Protein AF-A0A4Y3QFR0-F1 (afdb_monomer_lite)

Organism: Microbacterium testaceum (NCBI:txid2033)

pLDDT: mean 71.49, std 19.75, range [36.66, 92.75]

Structure (mmCIF, N/CA/C/O backbone):
data_AF-A0A4Y3QFR0-F1
#
_entry.id   AF-A0A4Y3QFR0-F1
#
loop_
_atom_site.group_PDB
_atom_site.id
_atom_site.type_symbol
_atom_site.label_atom_id
_atom_site.label_alt_id
_atom_site.label_comp_id
_atom_site.label_asym_id
_atom_site.label_entity_id
_atom_site.label_seq_id
_atom_site.pdbx_PDB_ins_code
_atom_site.Cartn_x
_atom_site.Cartn_y
_atom_site.Cartn_z
_atom_site.occupancy
_atom_site.B_iso_or_equiv
_atom_site.auth_seq_id
_atom_site.auth_comp_id
_atom_site.auth_asym_id
_atom_site.auth_atom_id
_atom_site.pdbx_PDB_model_num
ATOM 1 N N . MET A 1 1 ? -4.589 -50.375 -26.317 1.00 42.09 1 MET A N 1
ATOM 2 C CA . MET A 1 1 ? -3.559 -49.347 -26.59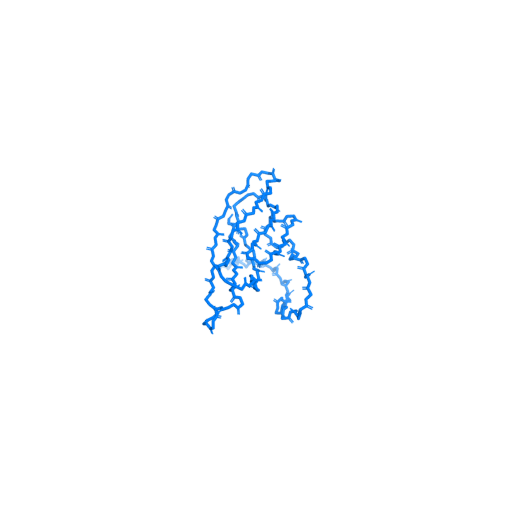4 1.00 42.09 1 MET A CA 1
ATOM 3 C C . MET A 1 1 ? -3.791 -48.160 -25.670 1.00 42.09 1 MET A C 1
ATOM 5 O O . MET A 1 1 ? -4.844 -47.549 -25.745 1.00 42.09 1 MET A O 1
ATOM 9 N N . ILE A 1 2 ? -2.853 -47.882 -24.762 1.00 47.25 2 ILE A N 1
ATOM 10 C CA . ILE A 1 2 ? -2.937 -46.823 -23.744 1.00 47.25 2 ILE A CA 1
ATOM 11 C C . ILE A 1 2 ? -1.865 -45.780 -24.071 1.00 47.25 2 ILE A C 1
ATOM 13 O O . ILE A 1 2 ? -0.695 -46.135 -24.188 1.00 47.25 2 ILE A O 1
ATOM 17 N N . ARG A 1 3 ? -2.233 -44.499 -24.173 1.00 46.22 3 ARG A N 1
ATOM 18 C CA . ARG A 1 3 ? -1.283 -43.383 -24.044 1.00 46.22 3 ARG A CA 1
ATOM 19 C C . ARG A 1 3 ? -1.835 -42.377 -23.040 1.00 46.22 3 ARG A C 1
ATOM 21 O O . ARG A 1 3 ? -2.674 -41.547 -23.367 1.00 46.22 3 ARG A O 1
ATOM 28 N N . LYS A 1 4 ? -1.353 -42.492 -21.802 1.00 45.19 4 LYS A N 1
ATOM 29 C CA . LYS A 1 4 ? -1.489 -41.486 -20.745 1.00 45.19 4 LYS A CA 1
ATOM 30 C C . LYS A 1 4 ? -0.599 -40.292 -21.111 1.00 45.19 4 LYS A C 1
ATOM 32 O O . LYS A 1 4 ? 0.593 -40.484 -21.330 1.00 45.19 4 LYS A O 1
ATOM 37 N N . LYS A 1 5 ? -1.145 -39.076 -21.148 1.00 46.41 5 LYS A N 1
ATOM 38 C CA . LYS A 1 5 ? -0.359 -37.836 -21.057 1.00 46.41 5 LYS A CA 1
ATOM 39 C C . LYS A 1 5 ? -0.641 -37.215 -19.692 1.00 46.41 5 LYS A C 1
ATOM 41 O O . LYS A 1 5 ? -1.600 -36.475 -19.522 1.00 46.41 5 LYS A O 1
ATOM 46 N N . LEU A 1 6 ? 0.169 -37.603 -18.711 1.00 49.69 6 LEU A N 1
ATOM 47 C CA . LEU A 1 6 ? 0.294 -36.913 -17.432 1.00 49.69 6 LEU A CA 1
ATOM 48 C C . LEU A 1 6 ? 1.244 -35.736 -17.659 1.00 49.69 6 LEU A C 1
ATOM 50 O O . LEU A 1 6 ? 2.457 -35.923 -17.692 1.00 49.69 6 LEU A O 1
ATOM 54 N N . SER A 1 7 ? 0.699 -34.537 -17.847 1.00 43.78 7 SER A N 1
ATOM 55 C CA . SER A 1 7 ? 1.485 -33.314 -17.685 1.00 43.78 7 SER A CA 1
ATOM 56 C C . SER A 1 7 ? 1.527 -32.983 -16.200 1.00 43.78 7 SER A C 1
ATOM 58 O O . SER A 1 7 ? 0.636 -32.334 -15.663 1.00 43.78 7 SER A O 1
ATOM 60 N N . ALA A 1 8 ? 2.566 -33.486 -15.540 1.00 45.91 8 ALA A N 1
ATOM 61 C CA . ALA A 1 8 ? 3.007 -32.987 -14.254 1.00 45.91 8 ALA A CA 1
ATOM 62 C C . ALA A 1 8 ? 3.793 -31.694 -14.497 1.00 45.91 8 ALA A C 1
ATOM 64 O O . ALA A 1 8 ? 4.887 -31.727 -15.053 1.00 45.91 8 ALA A O 1
ATOM 65 N N . VAL A 1 9 ? 3.241 -30.561 -14.073 1.00 44.34 9 VAL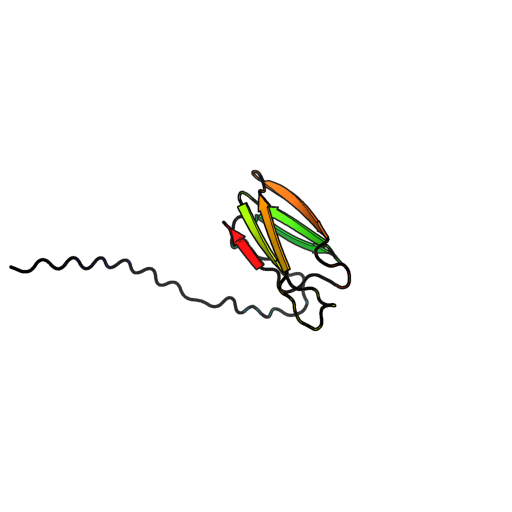 A N 1
ATOM 66 C CA . VAL A 1 9 ? 4.051 -29.393 -13.725 1.00 44.34 9 VAL A CA 1
ATOM 67 C C . VAL A 1 9 ? 3.767 -29.114 -12.263 1.00 44.34 9 VAL A C 1
ATOM 69 O O . VAL A 1 9 ? 2.789 -28.470 -11.893 1.00 44.34 9 VAL A O 1
ATOM 72 N N . ALA A 1 10 ? 4.615 -29.704 -11.430 1.00 45.00 10 ALA A N 1
ATOM 73 C CA . ALA A 1 10 ? 4.775 -29.300 -10.054 1.00 45.00 10 ALA A CA 1
ATOM 74 C C . ALA A 1 10 ? 5.458 -27.929 -10.047 1.00 45.00 10 ALA A C 1
ATOM 76 O O . ALA A 1 10 ? 6.591 -27.806 -10.503 1.00 45.00 10 ALA A O 1
ATOM 77 N N . VAL A 1 11 ? 4.791 -26.925 -9.488 1.00 45.88 11 VAL A N 1
ATOM 78 C CA . VAL A 1 11 ? 5.482 -25.843 -8.784 1.00 45.88 11 VAL A CA 1
ATOM 79 C C . VAL A 1 11 ? 4.761 -25.674 -7.457 1.00 45.88 11 VAL A C 1
ATOM 81 O O . VAL A 1 11 ? 3.779 -24.950 -7.329 1.00 45.88 11 VAL A O 1
ATOM 84 N N . ALA A 1 12 ? 5.223 -26.444 -6.478 1.00 46.41 12 ALA A N 1
ATOM 85 C CA . ALA A 1 12 ? 4.979 -26.156 -5.083 1.00 46.41 12 ALA A CA 1
ATOM 86 C C . ALA A 1 12 ? 5.989 -25.089 -4.652 1.00 46.41 12 ALA A C 1
ATOM 88 O O . ALA A 1 12 ? 7.185 -25.359 -4.602 1.00 46.41 12 ALA A O 1
ATOM 89 N N . THR A 1 13 ? 5.502 -23.909 -4.293 1.00 45.75 13 THR A N 1
ATOM 90 C CA . THR A 1 13 ? 6.172 -23.048 -3.317 1.00 45.75 13 THR A CA 1
ATOM 91 C C . THR A 1 13 ? 5.104 -22.450 -2.422 1.00 45.75 13 THR A C 1
ATOM 93 O O . THR A 1 13 ? 4.295 -21.612 -2.811 1.00 45.75 13 THR A O 1
ATOM 96 N N . ALA A 1 14 ? 5.082 -22.994 -1.213 1.00 38.50 14 ALA A N 1
ATOM 97 C CA . ALA A 1 14 ? 4.359 -22.485 -0.077 1.00 38.50 14 ALA A CA 1
ATOM 98 C C . ALA A 1 14 ? 4.910 -21.118 0.353 1.00 38.50 14 ALA A C 1
ATOM 100 O O . ALA A 1 14 ? 6.072 -20.796 0.118 1.00 38.50 14 ALA A O 1
ATOM 101 N N . VAL A 1 15 ? 4.075 -20.374 1.067 1.00 40.84 15 VAL A N 1
ATOM 102 C CA . VAL A 1 15 ? 4.295 -19.897 2.443 1.00 40.84 15 VAL A CA 1
ATOM 103 C C . VAL A 1 15 ? 3.609 -18.543 2.605 1.00 40.84 15 VAL A C 1
ATOM 105 O O . VAL A 1 15 ? 3.737 -17.627 1.800 1.00 40.84 15 VAL A O 1
ATOM 108 N N . LEU A 1 16 ? 2.831 -18.490 3.681 1.00 46.44 16 LEU A N 1
ATOM 109 C CA . LEU A 1 16 ? 2.057 -17.384 4.199 1.00 46.44 16 LEU A CA 1
ATOM 110 C C . LEU A 1 16 ? 2.773 -16.031 4.092 1.00 46.44 16 LEU A C 1
ATOM 112 O O . LEU A 1 16 ? 3.874 -15.858 4.603 1.00 46.44 16 LEU A O 1
ATOM 116 N N . ALA A 1 17 ? 2.042 -15.028 3.619 1.00 41.38 17 ALA A N 1
ATOM 117 C CA . ALA A 1 17 ? 2.216 -13.656 4.078 1.00 41.38 17 ALA A CA 1
ATOM 118 C C . ALA A 1 17 ? 0.931 -13.201 4.786 1.00 41.38 17 ALA A C 1
ATOM 120 O O . ALA A 1 17 ? 0.346 -12.171 4.469 1.00 41.38 17 ALA A O 1
ATOM 121 N N . ALA A 1 18 ? 0.497 -13.976 5.787 1.00 42.31 18 ALA A N 1
ATOM 122 C CA . ALA A 1 18 ? -0.308 -13.450 6.888 1.00 42.31 18 ALA A CA 1
ATOM 123 C C . ALA A 1 18 ? 0.614 -12.598 7.781 1.00 42.31 18 ALA A C 1
ATOM 125 O O . ALA A 1 18 ? 0.936 -12.949 8.910 1.00 42.31 18 ALA A O 1
ATOM 126 N N . GLY A 1 19 ? 1.119 -11.501 7.219 1.00 36.78 19 GLY A N 1
ATOM 127 C CA . GLY A 1 19 ? 1.925 -10.513 7.917 1.00 36.78 19 GLY A CA 1
ATOM 128 C C . GLY A 1 19 ? 1.014 -9.481 8.559 1.00 36.78 19 GLY A C 1
ATOM 129 O O . GLY A 1 19 ? 0.905 -8.361 8.070 1.00 36.78 19 GLY A O 1
ATOM 130 N N . LEU A 1 20 ? 0.365 -9.848 9.665 1.00 48.88 20 LEU A N 1
ATOM 131 C CA . LEU A 1 20 ? -0.084 -8.877 10.663 1.00 48.88 20 LEU A CA 1
ATOM 132 C C . LEU A 1 20 ? 1.172 -8.313 11.339 1.00 48.88 20 LEU A C 1
ATOM 134 O O . LEU A 1 20 ? 1.544 -8.717 12.435 1.00 48.88 20 LEU A O 1
ATOM 138 N N . VAL A 1 21 ? 1.878 -7.417 10.650 1.00 40.12 21 VAL A N 1
ATOM 139 C CA . VAL A 1 21 ? 2.998 -6.686 11.242 1.00 40.12 21 VAL A CA 1
ATOM 140 C C . VAL A 1 21 ? 2.475 -5.422 11.903 1.00 40.12 21 VAL A C 1
ATOM 142 O O . VAL A 1 21 ? 1.851 -4.557 11.282 1.00 40.12 21 VAL A O 1
ATOM 145 N N . GLY A 1 22 ? 2.698 -5.394 13.216 1.00 38.50 22 GLY A N 1
ATOM 146 C CA . GLY A 1 22 ? 2.441 -4.280 14.102 1.00 38.50 22 GLY A CA 1
ATOM 147 C C . GLY A 1 22 ? 3.125 -2.994 13.651 1.00 38.50 22 GLY A C 1
ATOM 148 O O . GLY A 1 22 ? 3.975 -2.963 12.764 1.00 38.50 22 GLY A O 1
ATOM 149 N N . PHE A 1 23 ? 2.673 -1.917 14.278 1.00 49.47 23 PHE A N 1
ATOM 150 C CA . PHE A 1 23 ? 3.083 -0.538 14.068 1.00 49.47 23 PHE A CA 1
ATOM 151 C C . PHE A 1 23 ? 4.598 -0.399 13.862 1.00 49.47 23 PHE A C 1
ATOM 153 O O . PHE A 1 23 ? 5.398 -0.530 14.778 1.00 49.47 23 PHE A O 1
ATOM 160 N N . GLY A 1 24 ? 4.964 -0.128 12.618 1.00 36.66 24 GLY A N 1
ATOM 161 C CA . GLY A 1 24 ? 6.314 0.143 12.158 1.00 36.66 24 GLY A CA 1
ATOM 162 C C . GLY A 1 24 ? 6.224 0.380 10.659 1.00 36.66 24 GLY A C 1
ATOM 163 O O . GLY A 1 24 ? 5.399 -0.237 9.981 1.00 36.66 24 GLY A O 1
ATOM 164 N N . ALA A 1 25 ? 6.973 1.338 10.131 1.00 41.94 25 ALA A N 1
ATOM 165 C CA . ALA A 1 25 ? 7.026 1.603 8.700 1.00 41.94 25 ALA A CA 1
ATOM 166 C C . ALA A 1 25 ? 7.669 0.404 7.978 1.00 41.94 25 ALA A C 1
ATOM 168 O O . ALA A 1 25 ? 8.864 0.392 7.717 1.00 41.94 25 ALA A O 1
ATOM 169 N N . SER A 1 26 ? 6.898 -0.651 7.712 1.00 41.84 26 SER A N 1
ATOM 170 C CA . SER A 1 26 ? 7.360 -1.772 6.900 1.00 41.84 26 SER A CA 1
ATOM 171 C C . SER A 1 26 ? 7.438 -1.304 5.445 1.00 41.84 26 SER A C 1
ATOM 173 O O . SER A 1 26 ? 6.411 -0.849 4.926 1.00 41.84 26 SER A O 1
ATOM 175 N N . PRO A 1 27 ? 8.597 -1.406 4.768 1.00 44.03 27 PRO A N 1
ATOM 176 C CA . PRO A 1 27 ? 8.614 -1.299 3.319 1.00 44.03 27 PRO A CA 1
ATOM 177 C C . PRO A 1 27 ? 7.75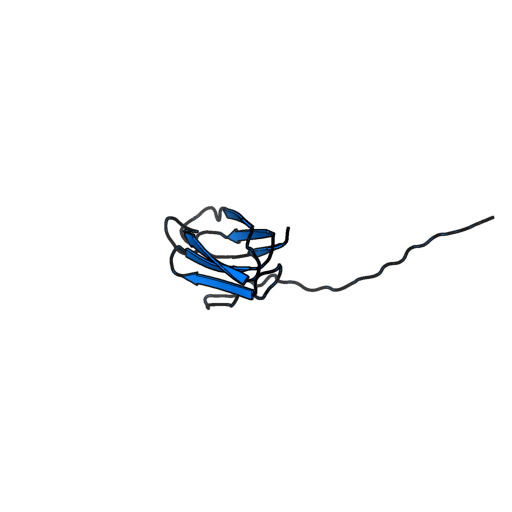3 -2.450 2.796 1.00 44.03 27 PRO A C 1
ATOM 179 O O . PRO A 1 27 ? 8.000 -3.613 3.123 1.00 44.03 27 PRO A O 1
ATOM 182 N N . ALA A 1 28 ? 6.687 -2.139 2.059 1.00 50.09 28 ALA A N 1
ATOM 183 C CA . ALA A 1 28 ? 5.933 -3.175 1.372 1.00 50.09 28 ALA A CA 1
ATOM 184 C C . ALA A 1 28 ? 6.874 -3.759 0.313 1.00 50.09 28 ALA A C 1
ATOM 186 O O . ALA A 1 28 ? 7.169 -3.114 -0.692 1.00 50.09 28 ALA A O 1
ATOM 187 N N . PHE A 1 29 ? 7.438 -4.931 0.603 1.00 46.69 29 PHE A N 1
ATOM 188 C CA . PHE A 1 29 ? 8.331 -5.622 -0.313 1.00 46.69 29 PHE A CA 1
ATOM 189 C C . PHE A 1 29 ? 7.596 -5.909 -1.623 1.00 46.69 29 PHE A C 1
ATOM 191 O O . PHE A 1 29 ? 6.411 -6.245 -1.627 1.00 46.69 29 PHE A O 1
ATOM 198 N N . ALA A 1 30 ? 8.344 -5.739 -2.712 1.00 45.62 30 ALA A N 1
ATOM 199 C CA . ALA A 1 30 ? 7.973 -5.791 -4.118 1.00 45.62 30 ALA A CA 1
ATOM 200 C C . ALA A 1 30 ? 7.293 -7.105 -4.554 1.00 45.62 30 ALA A C 1
ATOM 202 O O . ALA A 1 30 ? 7.847 -7.893 -5.317 1.00 45.62 30 ALA A O 1
ATOM 203 N N . ALA A 1 31 ? 6.062 -7.334 -4.113 1.00 47.62 31 ALA A N 1
ATOM 204 C CA . ALA A 1 31 ? 5.134 -8.227 -4.783 1.00 47.62 31 ALA A CA 1
ATOM 205 C C . ALA A 1 31 ? 4.328 -7.380 -5.777 1.00 47.62 31 ALA A C 1
ATOM 207 O O . ALA A 1 31 ? 3.414 -6.660 -5.392 1.00 47.62 31 ALA A O 1
ATOM 208 N N . GLY A 1 32 ? 4.699 -7.426 -7.058 1.00 55.25 32 GLY A N 1
ATOM 209 C CA . GLY A 1 32 ? 3.855 -6.894 -8.131 1.00 55.25 32 GLY A CA 1
ATOM 210 C C . GLY A 1 32 ? 4.312 -5.591 -8.795 1.00 55.25 32 GLY A C 1
ATOM 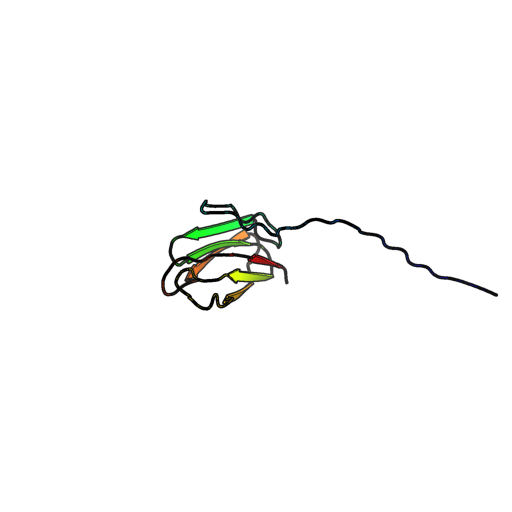211 O O . GLY A 1 32 ? 3.505 -4.686 -8.980 1.00 55.25 32 GLY A O 1
ATOM 212 N N . GLY A 1 33 ? 5.577 -5.503 -9.218 1.00 70.75 33 GLY A N 1
ATOM 213 C CA . GLY A 1 33 ? 6.030 -4.446 -10.138 1.00 70.75 33 GLY A CA 1
ATOM 214 C C . GLY A 1 33 ? 6.340 -3.095 -9.488 1.00 70.75 33 GLY A C 1
ATOM 215 O O . GLY A 1 33 ? 6.625 -2.137 -10.198 1.00 70.75 33 GLY A O 1
ATOM 216 N N . CYS A 1 34 ? 6.324 -3.005 -8.158 1.00 74.62 34 CYS A N 1
ATOM 217 C CA . CYS A 1 34 ? 6.653 -1.788 -7.418 1.00 74.62 34 CYS A CA 1
ATOM 218 C C . CYS A 1 34 ? 8.033 -1.868 -6.766 1.00 74.62 34 CYS A C 1
ATOM 220 O O . CYS A 1 34 ? 8.298 -2.786 -5.996 1.00 74.62 34 CYS A O 1
ATOM 222 N N . SER A 1 35 ? 8.891 -0.889 -7.050 1.00 78.44 35 SER A N 1
ATOM 223 C CA . SER A 1 35 ? 10.230 -0.753 -6.462 1.00 78.44 35 SER A CA 1
ATOM 224 C C . SER A 1 35 ? 10.190 -0.095 -5.083 1.00 78.44 35 SER A C 1
ATOM 226 O O . SER A 1 35 ? 11.080 -0.308 -4.265 1.00 78.44 35 SER A O 1
ATOM 228 N N . SER A 1 36 ? 9.168 0.721 -4.818 1.00 81.62 36 SER A N 1
ATOM 229 C CA . SER A 1 36 ? 8.960 1.365 -3.525 1.00 81.62 36 SER A CA 1
ATOM 230 C C . SER A 1 36 ? 7.473 1.565 -3.263 1.00 81.62 36 SER A C 1
ATOM 232 O O . SER A 1 36 ? 6.694 1.857 -4.173 1.00 81.62 36 SER A O 1
ATOM 234 N N . LEU A 1 37 ? 7.080 1.421 -2.000 1.00 82.19 37 LEU A N 1
ATOM 235 C CA . LEU A 1 37 ? 5.773 1.844 -1.535 1.00 82.19 37 LEU A CA 1
ATOM 236 C C . LEU A 1 37 ? 5.879 2.325 -0.091 1.00 82.19 37 LEU A C 1
ATOM 238 O O . LEU A 1 37 ? 6.328 1.597 0.796 1.00 82.19 37 LEU A O 1
ATOM 242 N N . THR A 1 38 ? 5.449 3.554 0.137 1.00 85.62 38 THR A N 1
ATOM 243 C CA . THR A 1 38 ? 5.416 4.210 1.433 1.00 85.62 38 THR A CA 1
ATOM 244 C C . THR A 1 38 ? 4.038 4.810 1.671 1.00 85.62 38 THR A C 1
ATOM 246 O O . THR A 1 38 ? 3.236 5.036 0.762 1.00 85.62 38 THR A O 1
ATOM 249 N N . ARG A 1 39 ? 3.739 5.036 2.944 1.00 86.19 39 ARG A N 1
ATOM 250 C CA . ARG A 1 39 ? 2.527 5.712 3.387 1.00 86.19 39 ARG A CA 1
ATOM 251 C C . ARG A 1 39 ? 2.938 6.880 4.253 1.00 86.19 39 ARG A C 1
ATOM 253 O O . ARG A 1 39 ? 3.806 6.722 5.109 1.00 86.19 39 ARG A O 1
ATOM 260 N N . ASP A 1 40 ? 2.299 8.012 4.031 1.00 82.81 40 ASP A N 1
ATOM 261 C CA . ASP A 1 40 ? 2.500 9.200 4.841 1.00 82.81 40 ASP A CA 1
ATOM 262 C C . ASP A 1 40 ? 1.155 9.851 5.116 1.00 82.81 40 ASP A C 1
ATOM 264 O O . ASP A 1 40 ? 0.446 10.251 4.192 1.00 82.81 40 ASP A O 1
ATOM 268 N N . ASN A 1 41 ? 0.798 9.923 6.396 1.00 86.62 41 ASN A N 1
ATOM 269 C CA . ASN A 1 41 ? -0.475 10.453 6.857 1.00 86.62 41 ASN A CA 1
ATOM 270 C C . ASN A 1 41 ? -1.661 9.881 6.050 1.00 86.62 41 ASN A C 1
ATOM 272 O O . ASN A 1 41 ? -1.986 8.713 6.208 1.00 86.62 41 ASN A O 1
ATOM 276 N N . GLN A 1 42 ? -2.264 10.662 5.150 1.00 91.50 42 GLN A N 1
ATOM 277 C CA . GLN A 1 42 ? -3.424 10.291 4.323 1.00 91.50 42 GLN A CA 1
ATOM 278 C C . GLN A 1 42 ? -3.062 9.749 2.929 1.00 91.50 42 GLN A C 1
ATOM 280 O O . GLN A 1 42 ? -3.952 9.392 2.153 1.00 91.50 42 GLN A O 1
ATOM 285 N N . ASN A 1 43 ? -1.776 9.709 2.593 1.00 90.00 43 ASN A N 1
ATOM 286 C CA . ASN A 1 43 ? -1.275 9.475 1.248 1.00 90.00 43 ASN A CA 1
ATOM 287 C C . ASN A 1 43 ? -0.565 8.125 1.131 1.00 90.00 43 ASN A C 1
ATOM 289 O O . ASN A 1 43 ? 0.071 7.644 2.072 1.00 90.00 43 ASN A O 1
ATOM 293 N N . ILE A 1 44 ? -0.649 7.543 -0.063 1.00 90.12 44 ILE A N 1
ATOM 294 C CA . ILE A 1 44 ? 0.207 6.439 -0.497 1.00 90.12 44 ILE A CA 1
ATOM 295 C C . ILE A 1 44 ? 1.106 6.978 -1.601 1.00 90.12 44 ILE A C 1
ATOM 297 O O . ILE A 1 44 ? 0.626 7.580 -2.567 1.00 90.12 44 ILE A O 1
ATOM 301 N N . THR A 1 45 ? 2.399 6.735 -1.442 1.00 89.38 45 THR A N 1
ATOM 302 C CA . THR A 1 45 ? 3.444 7.129 -2.379 1.00 89.38 45 THR A CA 1
ATOM 303 C C . THR A 1 45 ? 4.209 5.887 -2.792 1.00 89.38 45 THR A C 1
ATOM 305 O O . THR A 1 45 ? 4.457 5.006 -1.976 1.00 89.38 45 THR A O 1
ATOM 308 N N . GLY A 1 46 ? 4.602 5.781 -4.048 1.00 86.62 46 GLY A N 1
ATOM 309 C CA . GLY A 1 46 ? 5.398 4.646 -4.488 1.00 86.62 46 GLY A CA 1
ATOM 310 C C . GLY A 1 46 ? 5.900 4.812 -5.900 1.00 86.62 46 GLY A C 1
ATOM 311 O O . GLY A 1 46 ? 5.484 5.720 -6.611 1.00 86.62 46 GLY A O 1
ATOM 312 N N . SER A 1 47 ? 6.789 3.919 -6.304 1.00 85.75 47 SER A N 1
ATOM 313 C CA . SER A 1 47 ? 7.318 3.854 -7.661 1.00 85.75 47 SER A CA 1
ATOM 314 C C . SER A 1 47 ? 7.066 2.457 -8.193 1.00 85.75 47 SER A C 1
ATOM 316 O O . SER A 1 47 ? 7.550 1.481 -7.615 1.00 85.75 47 SER A O 1
ATOM 318 N N . CYS A 1 48 ? 6.313 2.358 -9.286 1.00 82.81 48 CYS A N 1
ATOM 319 C CA . CYS A 1 48 ? 5.983 1.082 -9.911 1.00 82.81 48 CYS A CA 1
ATOM 320 C C . CYS A 1 48 ? 6.261 1.095 -11.413 1.00 82.81 48 CYS A C 1
ATOM 322 O O . CYS A 1 48 ? 6.558 2.130 -12.009 1.00 82.81 48 CYS A O 1
ATOM 324 N N . HIS A 1 49 ? 6.215 -0.091 -12.005 1.00 82.88 49 HIS A N 1
ATOM 325 C CA . HIS A 1 49 ? 6.353 -0.334 -13.424 1.00 82.88 49 HIS A CA 1
ATOM 326 C C . HIS A 1 49 ? 5.184 -1.199 -13.899 1.00 82.88 49 HIS A C 1
ATOM 328 O O . HIS A 1 49 ? 4.897 -2.249 -13.325 1.00 82.88 49 HIS A O 1
ATOM 334 N N . GLY A 1 50 ? 4.559 -0.792 -15.001 1.00 82.00 50 GLY A N 1
ATOM 335 C CA . GLY A 1 50 ? 3.426 -1.483 -15.604 1.00 82.00 50 GLY A CA 1
ATOM 336 C C . GLY A 1 50 ? 2.092 -1.123 -14.953 1.00 82.00 50 GLY A C 1
ATOM 337 O O . GLY A 1 50 ? 1.935 -0.065 -14.337 1.00 82.00 50 GLY A O 1
ATOM 338 N N . SER A 1 51 ? 1.119 -2.010 -15.133 1.00 84.50 51 SER A N 1
ATOM 339 C CA . SER A 1 51 ? -0.220 -1.899 -14.560 1.00 84.50 51 SER A CA 1
ATOM 340 C C . SER A 1 51 ? -0.254 -2.561 -13.186 1.00 84.50 51 SER A C 1
ATOM 342 O O . SER A 1 51 ? 0.029 -3.751 -13.053 1.00 84.50 51 SER A O 1
ATOM 344 N N . VAL A 1 52 ? -0.597 -1.791 -12.155 1.00 84.31 52 VAL A N 1
ATOM 345 C CA . VAL A 1 52 ? -0.665 -2.268 -10.769 1.00 84.31 52 VAL A CA 1
ATOM 346 C C . VAL A 1 52 ? -2.006 -1.915 -10.135 1.00 84.31 52 VAL A C 1
ATOM 348 O O . VAL A 1 52 ? -2.506 -0.803 -10.285 1.00 84.31 52 VAL A O 1
ATOM 351 N N . GLU A 1 53 ? -2.589 -2.856 -9.402 1.00 86.56 53 GLU A N 1
ATOM 352 C CA . GLU A 1 53 ? -3.690 -2.627 -8.471 1.00 86.56 53 GLU A CA 1
ATOM 353 C C . GLU A 1 53 ? -3.112 -2.482 -7.062 1.00 86.56 53 GLU A C 1
ATOM 355 O O . GLU A 1 53 ? -2.450 -3.386 -6.553 1.00 86.56 53 GLU A O 1
ATOM 360 N N . ILE A 1 54 ? -3.379 -1.347 -6.423 1.00 87.94 54 ILE A N 1
ATOM 361 C CA . ILE A 1 54 ? -3.061 -1.110 -5.016 1.00 87.94 54 ILE A CA 1
ATOM 362 C C . ILE A 1 54 ? -4.350 -1.209 -4.221 1.00 87.94 54 ILE A C 1
ATOM 364 O O . ILE A 1 54 ? -5.342 -0.569 -4.568 1.00 87.94 54 ILE A O 1
ATOM 368 N N . SER A 1 55 ? -4.329 -1.976 -3.138 1.00 90.81 55 SER A N 1
ATOM 369 C CA . SER A 1 55 ? -5.451 -2.130 -2.216 1.00 90.81 55 SER A CA 1
ATOM 370 C C . SER A 1 55 ? -5.068 -1.681 -0.812 1.00 90.81 55 SER A C 1
ATOM 372 O O . SER A 1 55 ? -3.965 -1.982 -0.370 1.00 90.81 55 SER A O 1
ATOM 374 N N . TRP A 1 56 ? -5.947 -0.989 -0.092 1.00 91.44 56 TRP A N 1
ATOM 375 C CA . TRP A 1 56 ? -5.688 -0.515 1.272 1.00 91.44 56 TRP A CA 1
ATOM 376 C C . TRP A 1 56 ? -6.981 -0.364 2.078 1.00 91.44 56 TRP A C 1
ATOM 378 O O . TRP A 1 56 ? -8.080 -0.357 1.537 1.00 91.44 56 TRP A O 1
ATOM 388 N N . THR A 1 57 ? -6.850 -0.192 3.385 1.00 92.31 57 THR A N 1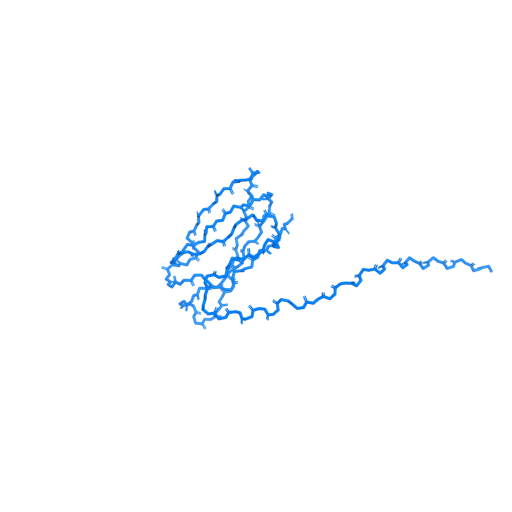
ATOM 389 C CA . THR A 1 57 ? -7.931 0.213 4.300 1.00 92.31 57 THR A CA 1
ATOM 390 C C . THR A 1 57 ? -7.543 1.526 4.973 1.00 92.31 57 THR A C 1
ATOM 392 O O . THR A 1 57 ? -6.362 1.875 5.006 1.00 92.31 57 THR A O 1
ATOM 395 N N . CYS A 1 58 ? -8.503 2.283 5.499 1.00 90.81 58 CYS A N 1
ATOM 396 C CA . CYS A 1 58 ? -8.214 3.509 6.245 1.00 90.81 58 CYS A CA 1
ATOM 397 C C . CYS A 1 58 ? -8.371 3.263 7.742 1.00 90.81 58 CYS A C 1
ATOM 399 O O . CYS A 1 58 ? -9.346 2.663 8.172 1.00 90.81 58 CYS A O 1
ATOM 401 N N . SER A 1 59 ? -7.435 3.750 8.558 1.00 89.38 59 SER A N 1
ATOM 402 C CA . SER A 1 59 ? -7.468 3.529 10.010 1.00 89.38 59 SER A CA 1
ATOM 403 C C . SER A 1 59 ? -8.680 4.149 10.705 1.00 89.38 59 SER A C 1
ATOM 405 O O . SER A 1 59 ? -9.022 3.728 11.803 1.00 89.38 59 SER A O 1
ATOM 407 N N . SER A 1 60 ? -9.275 5.183 10.108 1.00 88.81 60 SER A N 1
ATOM 408 C CA . SER A 1 60 ? -10.491 5.824 10.609 1.00 88.81 60 SER A CA 1
ATOM 409 C C . SER A 1 60 ? -11.765 5.101 10.173 1.00 88.81 60 SER A C 1
ATOM 411 O O . SER A 1 60 ? -12.846 5.483 10.609 1.00 88.81 60 SER A O 1
ATOM 413 N N . ASP A 1 61 ? -11.665 4.118 9.275 1.00 86.94 61 ASP A N 1
ATOM 414 C CA . ASP A 1 61 ? -12.816 3.369 8.798 1.00 86.94 61 ASP A CA 1
ATOM 415 C C . ASP A 1 61 ? -13.108 2.192 9.732 1.00 86.94 61 ASP A C 1
ATOM 417 O O . ASP A 1 61 ? -12.395 1.188 9.756 1.00 86.94 61 ASP A O 1
ATOM 421 N N . LEU A 1 62 ? -14.194 2.324 10.492 1.00 84.12 62 LEU A N 1
ATOM 422 C CA . LEU A 1 62 ? -14.664 1.317 11.442 1.00 84.12 62 LEU A CA 1
ATOM 423 C C . LEU A 1 62 ? -15.129 0.026 10.755 1.00 84.12 62 LEU A C 1
ATOM 425 O O . LEU A 1 62 ? -15.154 -1.028 11.389 1.00 84.12 62 LEU A O 1
ATOM 429 N N . PHE A 1 63 ? -15.466 0.089 9.466 1.00 88.56 63 PHE A N 1
ATOM 430 C CA . PHE A 1 63 ? -15.941 -1.055 8.691 1.00 88.56 63 PHE A CA 1
ATOM 431 C C . PHE A 1 63 ? -14.820 -1.765 7.925 1.00 88.56 63 PHE A C 1
ATOM 433 O O . PHE A 1 63 ? -15.081 -2.766 7.263 1.00 88.56 63 PHE A O 1
ATOM 440 N N . ASN A 1 64 ? -13.571 -1.288 8.038 1.00 83.06 64 ASN A N 1
ATOM 441 C CA . ASN A 1 64 ? -12.406 -1.830 7.331 1.00 83.06 64 ASN A CA 1
ATOM 442 C C . ASN A 1 64 ? -12.656 -2.014 5.822 1.00 83.06 64 ASN A C 1
ATOM 444 O O . ASN A 1 64 ? -12.276 -3.031 5.236 1.00 83.06 64 ASN A O 1
ATOM 448 N N . THR A 1 65 ? -13.298 -1.034 5.183 1.00 88.31 65 THR A N 1
ATOM 449 C CA . THR A 1 65 ? -13.608 -1.080 3.754 1.00 88.31 65 THR A CA 1
ATOM 450 C C . THR A 1 65 ? -12.314 -1.168 2.958 1.00 88.31 65 THR A C 1
ATOM 452 O O . THR A 1 65 ? -11.424 -0.314 3.059 1.00 88.31 65 THR A O 1
ATOM 455 N N . LEU A 1 66 ? -12.207 -2.216 2.142 1.00 90.25 66 LEU A N 1
ATOM 456 C CA . LEU A 1 66 ? -11.070 -2.406 1.257 1.00 90.25 66 LEU A CA 1
ATOM 457 C C . LEU A 1 66 ? -11.200 -1.470 0.053 1.00 90.25 66 LEU A C 1
ATOM 459 O O . LEU A 1 66 ? -11.999 -1.689 -0.854 1.00 90.25 66 LEU A O 1
ATOM 463 N N . ASN A 1 67 ? -10.378 -0.433 0.046 1.00 90.38 67 ASN A N 1
ATOM 464 C CA . ASN A 1 67 ? -10.214 0.485 -1.064 1.00 90.38 67 ASN A CA 1
ATOM 465 C C . ASN A 1 67 ? -9.241 -0.110 -2.077 1.00 90.38 67 ASN A C 1
ATOM 467 O O . ASN A 1 67 ? -8.303 -0.819 -1.710 1.00 90.38 67 ASN A O 1
ATOM 471 N N . LYS A 1 68 ? -9.460 0.190 -3.357 1.00 91.06 68 LYS A N 1
ATOM 472 C CA . LYS A 1 68 ? -8.616 -0.281 -4.453 1.00 91.06 68 LYS A CA 1
ATOM 473 C C . LYS A 1 68 ? -8.423 0.808 -5.489 1.00 91.06 68 LYS A C 1
ATOM 475 O O . LYS A 1 68 ? -9.340 1.579 -5.764 1.00 91.06 68 LYS A O 1
ATOM 480 N N . LYS A 1 69 ? -7.248 0.832 -6.106 1.00 89.06 69 LYS A N 1
ATOM 481 C CA . LYS A 1 69 ? -6.949 1.710 -7.231 1.00 89.06 69 LYS A CA 1
ATOM 482 C C . LYS A 1 69 ? -5.994 1.033 -8.186 1.00 89.06 69 LYS A C 1
ATOM 484 O O . LYS A 1 69 ? -4.914 0.603 -7.795 1.00 89.06 69 LYS A O 1
ATOM 489 N N . VAL A 1 70 ? -6.400 0.998 -9.446 1.00 87.81 70 VAL A N 1
ATOM 490 C CA . VAL A 1 70 ? -5.542 0.579 -10.545 1.00 87.81 70 VAL A CA 1
ATOM 491 C C . VAL A 1 70 ? -4.796 1.793 -11.071 1.00 87.81 70 VAL A C 1
ATOM 493 O O . VAL A 1 70 ? -5.376 2.864 -11.255 1.00 87.81 70 VAL A O 1
ATOM 496 N N . MET A 1 71 ? -3.500 1.631 -11.293 1.00 85.62 71 MET A N 1
ATOM 497 C CA . MET A 1 71 ? -2.642 2.653 -11.862 1.00 85.62 71 MET A CA 1
ATOM 498 C C . MET A 1 71 ? -1.776 2.042 -12.947 1.00 85.62 71 MET A C 1
ATOM 500 O O . MET A 1 71 ? -1.220 0.958 -12.786 1.00 85.62 71 MET A O 1
ATOM 504 N N . ASN A 1 72 ? -1.645 2.781 -14.041 1.00 82.62 72 ASN A N 1
ATOM 505 C CA . ASN A 1 72 ? -0.691 2.478 -15.091 1.00 82.62 72 ASN A CA 1
ATOM 506 C C . ASN A 1 72 ? 0.519 3.370 -14.876 1.00 82.62 72 ASN A C 1
ATOM 508 O O . ASN A 1 72 ? 0.494 4.563 -15.174 1.00 82.62 72 ASN A O 1
ATOM 512 N N . THR A 1 73 ? 1.561 2.787 -14.308 1.00 72.62 73 THR A N 1
ATOM 513 C CA . THR A 1 73 ? 2.843 3.452 -14.124 1.00 72.62 73 THR A CA 1
ATOM 514 C C . THR A 1 73 ? 3.751 3.077 -15.286 1.00 72.62 73 THR A C 1
ATOM 516 O O . THR A 1 73 ? 4.040 1.903 -15.510 1.00 72.62 73 THR A O 1
ATOM 519 N N . GLY A 1 74 ? 4.195 4.070 -16.056 1.00 66.56 74 GLY A N 1
ATOM 520 C CA . GLY A 1 74 ? 5.322 3.898 -16.973 1.00 66.56 74 GLY A CA 1
ATOM 521 C C . GLY A 1 74 ? 6.585 3.472 -16.218 1.00 66.56 74 GLY A C 1
ATOM 522 O O . GLY A 1 74 ? 6.619 3.486 -14.986 1.00 66.56 74 GLY A O 1
ATOM 523 N N . ALA A 1 75 ? 7.628 3.088 -16.949 1.00 65.25 75 ALA A N 1
ATOM 524 C CA . ALA A 1 75 ? 8.833 2.555 -16.333 1.00 65.25 75 ALA A CA 1
ATOM 525 C C . ALA A 1 75 ? 9.459 3.526 -15.320 1.00 65.25 75 ALA A C 1
ATOM 527 O O . ALA A 1 75 ? 9.958 4.583 -15.695 1.00 65.25 75 ALA A O 1
ATOM 528 N N . GLY A 1 76 ? 9.424 3.158 -14.034 1.00 62.38 76 GLY A N 1
ATOM 529 C CA . GLY A 1 76 ? 10.046 3.930 -12.957 1.00 62.38 76 GLY A CA 1
ATOM 530 C C . GLY A 1 76 ? 9.291 5.196 -12.548 1.00 62.38 76 GLY A C 1
ATOM 531 O O . GLY A 1 76 ? 9.887 6.068 -11.920 1.00 62.38 76 GLY A O 1
ATOM 532 N N . LEU A 1 77 ? 8.002 5.324 -12.880 1.00 75.19 77 LEU A N 1
ATOM 533 C CA . LEU A 1 77 ? 7.230 6.495 -12.469 1.00 75.19 77 LEU A CA 1
ATOM 534 C C . LEU A 1 77 ? 6.826 6.403 -10.995 1.00 75.19 77 LEU A C 1
ATOM 536 O O . LEU A 1 77 ? 6.190 5.441 -10.554 1.00 75.19 77 LEU A O 1
ATOM 540 N N . SER A 1 78 ? 7.175 7.449 -10.248 1.00 82.38 78 SER A N 1
ATOM 541 C CA . SER A 1 78 ? 6.681 7.682 -8.895 1.00 82.38 78 SER A CA 1
ATOM 542 C C . SER A 1 78 ? 5.279 8.285 -8.940 1.00 82.38 78 SER A C 1
ATOM 544 O O . SER A 1 78 ? 5.012 9.197 -9.720 1.00 82.38 78 SER A O 1
ATOM 546 N N . PHE A 1 79 ? 4.391 7.813 -8.076 1.00 85.56 79 PHE A N 1
ATOM 547 C CA . PHE A 1 79 ? 3.075 8.389 -7.846 1.00 85.56 79 PHE A CA 1
ATOM 548 C C . PHE A 1 79 ? 2.908 8.738 -6.375 1.00 85.56 79 PHE A C 1
ATOM 550 O O . PHE A 1 79 ? 3.470 8.092 -5.492 1.00 85.56 79 PHE A O 1
ATOM 557 N N . THR A 1 80 ? 2.032 9.706 -6.137 1.00 89.81 80 THR A N 1
ATOM 558 C CA . THR A 1 80 ? 1.473 10.004 -4.824 1.00 89.81 80 THR A CA 1
ATOM 559 C C . THR A 1 80 ? -0.013 10.234 -5.012 1.00 89.81 80 THR A C 1
ATOM 561 O O . THR A 1 80 ? -0.420 10.974 -5.908 1.00 89.81 80 THR A O 1
ATOM 564 N N . PHE A 1 81 ? -0.844 9.620 -4.179 1.00 90.19 81 PHE A N 1
ATOM 565 C CA . PHE A 1 81 ? -2.262 9.953 -4.146 1.00 90.19 81 PHE A CA 1
ATOM 566 C C . PHE A 1 81 ? -2.819 9.915 -2.730 1.00 90.19 81 PHE A C 1
ATOM 568 O O . PHE A 1 81 ? -2.364 9.151 -1.877 1.00 90.19 81 PHE A O 1
ATOM 575 N N . LYS A 1 82 ? -3.855 10.729 -2.513 1.00 92.75 82 LYS A N 1
ATOM 576 C CA . LYS A 1 82 ? -4.640 10.706 -1.285 1.00 92.75 82 LYS A CA 1
ATOM 577 C C . LYS A 1 82 ? -5.447 9.414 -1.229 1.00 92.75 82 LYS A C 1
ATOM 579 O O . LYS A 1 82 ? -6.316 9.184 -2.066 1.00 92.75 82 LYS A O 1
ATOM 584 N N . ALA A 1 83 ? -5.122 8.572 -0.261 1.00 91.19 83 ALA A N 1
ATOM 585 C CA . ALA A 1 83 ? -5.712 7.257 -0.066 1.00 91.19 83 ALA A CA 1
ATOM 586 C C . ALA A 1 83 ? -6.847 7.284 0.967 1.00 91.19 83 ALA A C 1
ATOM 588 O O . ALA A 1 83 ? -7.804 6.525 0.837 1.00 91.19 83 ALA A O 1
ATOM 589 N N . CYS A 1 84 ? -6.773 8.174 1.960 1.00 90.44 84 CYS A N 1
ATOM 590 C CA . CYS A 1 84 ? -7.785 8.307 3.006 1.00 90.44 84 CYS A CA 1
ATOM 591 C C . CYS A 1 84 ? -8.209 9.767 3.191 1.00 90.44 84 CYS A C 1
ATOM 593 O O . CYS A 1 84 ? -7.371 10.663 3.201 1.00 90.44 84 CYS A O 1
ATOM 595 N N . ASN A 1 85 ? -9.510 10.029 3.364 1.00 89.12 85 ASN A N 1
ATOM 596 C CA . ASN A 1 85 ? -10.001 11.376 3.693 1.00 89.12 85 ASN A CA 1
ATOM 597 C C . ASN A 1 85 ? -9.739 11.761 5.153 1.00 89.12 85 ASN A C 1
ATOM 599 O O . ASN A 1 85 ? -9.524 12.937 5.439 1.00 89.12 85 ASN A O 1
ATOM 603 N N . GLN A 1 86 ? -9.728 10.769 6.042 1.00 86.00 86 GLN A N 1
ATOM 604 C CA . GLN A 1 86 ? -9.337 10.869 7.443 1.00 86.00 86 GLN A CA 1
ATOM 605 C C . GLN A 1 86 ? -8.538 9.618 7.831 1.00 86.00 86 GLN A C 1
ATOM 607 O O . GLN A 1 86 ? -8.645 8.583 7.174 1.00 86.00 86 GLN A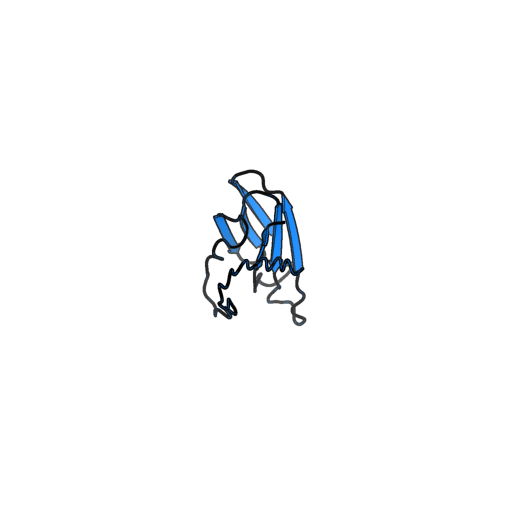 O 1
ATOM 612 N N . GLY A 1 87 ? -7.722 9.715 8.881 1.00 86.12 87 GLY A N 1
ATOM 613 C CA . GLY A 1 87 ? -6.855 8.619 9.317 1.00 86.12 87 GLY A CA 1
ATOM 614 C C . GLY A 1 87 ? -5.711 8.309 8.348 1.00 86.12 87 GLY A C 1
ATOM 615 O O . GLY A 1 87 ? -5.394 9.102 7.459 1.00 86.12 87 GLY A O 1
ATOM 616 N N . VAL A 1 88 ? -5.087 7.146 8.549 1.00 88.06 88 VAL A N 1
ATOM 617 C CA . VAL A 1 88 ? -3.915 6.702 7.788 1.00 88.06 88 VAL A CA 1
ATOM 618 C C . VAL A 1 88 ? -4.185 5.411 7.009 1.00 88.06 88 VAL A C 1
ATOM 620 O O . VAL A 1 88 ? -4.895 4.539 7.523 1.00 88.06 88 VAL A O 1
ATOM 623 N N . PRO A 1 89 ? -3.626 5.234 5.797 1.00 88.44 89 PRO A N 1
ATOM 624 C CA . PRO A 1 89 ? -3.722 3.982 5.058 1.00 88.44 89 PRO A CA 1
ATOM 625 C C . PRO A 1 89 ? -3.064 2.818 5.807 1.00 88.44 89 PRO A C 1
ATOM 627 O O . PRO A 1 89 ? -1.952 2.932 6.327 1.00 88.44 89 PRO A O 1
ATOM 630 N N . ARG A 1 90 ? -3.736 1.669 5.841 1.00 87.38 90 ARG A N 1
ATOM 631 C CA . ARG A 1 90 ? -3.294 0.428 6.492 1.00 87.38 90 ARG A CA 1
ATOM 632 C C . ARG A 1 90 ? -3.555 -0.777 5.595 1.00 87.38 90 ARG A C 1
ATOM 634 O O . ARG A 1 90 ? -4.366 -0.711 4.676 1.00 87.38 90 ARG A O 1
ATOM 641 N N . GLY A 1 91 ? -2.858 -1.881 5.877 1.00 83.81 91 GLY A N 1
ATOM 642 C CA . GLY A 1 91 ? -3.041 -3.141 5.146 1.00 83.81 91 GLY A CA 1
ATOM 643 C C . GLY A 1 91 ? -2.831 -2.977 3.643 1.00 83.81 91 GLY A C 1
ATOM 644 O O . GLY A 1 91 ? -3.674 -3.404 2.861 1.00 83.81 91 GLY A O 1
ATOM 645 N N . ILE A 1 92 ? -1.764 -2.272 3.250 1.00 85.75 92 ILE A N 1
ATOM 646 C CA . ILE A 1 92 ? -1.534 -1.960 1.842 1.00 85.75 92 ILE A CA 1
ATOM 647 C C . ILE A 1 92 ? -1.022 -3.210 1.125 1.00 85.75 92 ILE A C 1
ATOM 649 O O . ILE A 1 92 ? -0.005 -3.777 1.519 1.00 85.75 92 ILE A O 1
ATOM 653 N N . GLY A 1 93 ? -1.737 -3.617 0.083 1.00 85.25 93 GLY A N 1
ATOM 654 C CA . GLY A 1 93 ? -1.398 -4.711 -0.817 1.00 85.25 93 GLY A CA 1
ATOM 655 C C . GLY A 1 93 ? -1.206 -4.203 -2.242 1.00 85.25 93 GLY A C 1
ATOM 656 O O . GLY A 1 93 ? -1.764 -3.173 -2.623 1.00 85.25 93 GLY A O 1
ATOM 657 N N . ILE A 1 94 ? -0.405 -4.927 -3.018 1.00 82.56 94 ILE A N 1
ATOM 658 C CA . ILE A 1 94 ? -0.093 -4.611 -4.413 1.00 82.56 94 ILE A CA 1
ATOM 659 C C . ILE A 1 94 ? -0.262 -5.882 -5.243 1.00 82.56 94 ILE A C 1
ATOM 661 O O . ILE A 1 94 ? 0.091 -6.977 -4.801 1.00 82.56 94 ILE A O 1
ATOM 665 N N . ARG A 1 95 ? -0.794 -5.729 -6.455 1.00 82.00 95 ARG A N 1
ATOM 666 C CA . ARG A 1 95 ? -0.908 -6.794 -7.449 1.00 82.00 95 ARG A CA 1
ATOM 667 C C . ARG A 1 95 ? -0.616 -6.246 -8.845 1.00 82.00 95 ARG A C 1
ATOM 669 O O . ARG A 1 95 ? -1.257 -5.288 -9.260 1.00 82.00 95 ARG A O 1
ATOM 676 N N . SER A 1 96 ? 0.301 -6.869 -9.585 1.00 80.19 96 SER A N 1
ATOM 677 C CA . SER A 1 96 ? 0.437 -6.605 -11.027 1.00 80.19 96 SER A CA 1
ATOM 678 C C . SER A 1 96 ? -0.770 -7.146 -11.787 1.00 80.19 96 SER A C 1
ATOM 680 O O . SER A 1 96 ? -1.282 -8.217 -11.440 1.00 80.19 96 SER A O 1
ATOM 682 N N . LEU A 1 97 ? -1.205 -6.406 -12.804 1.00 74.31 97 LEU A N 1
ATOM 683 C CA . LEU A 1 97 ? -2.290 -6.783 -13.711 1.00 74.31 97 LEU A CA 1
ATOM 684 C C . LEU A 1 97 ? -1.758 -7.310 -15.042 1.00 74.31 97 LEU A C 1
ATOM 686 O O . LEU A 1 97 ? -0.700 -6.813 -15.489 1.00 74.31 97 LEU A O 1
#

Foldseek 3Di:
DDDDDPPDDDDDDDDDPPPPDPDDFDFPPDDAFWPTWGWDWQKIKTWGDAKKKKWWAFPPDPPRDIDIDIDGHHHGDIDMDGNHPHHITDPIDMHYD

Secondary structure (DSSP, 8-state):
----------------------SS------SSSEEEEEEETTEEEEEEEEEEEEEEEETT-TT---EEEEEEEEEEEEEEEE--SSS-EEEEEEEE-

Sequence (97 aa):
MIRKKLSAVAVATAVLAAGLVGFGASPAFAAGGCSSLTRDNQNITGSCHGSVEISWTCSSDLFNTLNKKVMNTGAGLSFTFKACNQGVPRGIGIRSL

Radius of gyration: 17.97 Å; chains: 1; bounding box: 26×61×41 Å